Protein AF-A0A1X0RLP1-F1 (afdb_monomer)

Mean predicted aligned error: 17.23 Å

Foldseek 3Di:
DAPPPPDDDPPPDPDSHDPVVVVVVVVVVVVPVPCVVPVVNVVVVVPPDPPCPPDPPVPPPPDDDDD

Sequence (67 aa):
NCSSCRAPLPVDSVYRTCHTCRQQVTATGRRQPSQTIPAAYISQLSHLRPLVLGRIDKEYPHCYALH

pLDDT: mean 72.72, std 13.81, range [52.41, 93.81]

Secondary structure (DSSP, 8-state):
--TTT-----TT-S-SS-HHHHHHHHHHHHS-------HHHHHHHHHS-------------------

Solvent-accessible surface area (backbone atoms only — not comparable to full-atom values): 4536 Å² total; per-residue (Å²): 89,16,77,84,78,59,45,86,57,64,91,85,50,91,56,63,55,47,72,66,62,52,51,48,54,52,55,60,61,65,49,62,74,80,72,71,65,49,68,70,54,54,57,52,54,72,70,48,72,78,75,78,74,67,76,80,71,85,77,74,80,78,85,80,76,93,126

Structure (mmCIF, N/CA/C/O backbone):
data_AF-A0A1X0RLP1-F1
#
_entry.id   AF-A0A1X0RLP1-F1
#
loop_
_atom_site.group_PDB
_atom_site.id
_atom_site.type_symbol
_atom_site.label_atom_id
_atom_site.label_alt_id
_atom_site.label_comp_id
_atom_site.label_asym_id
_atom_site.label_entity_id
_atom_site.label_seq_id
_atom_site.pdbx_PDB_ins_code
_atom_site.Cartn_x
_atom_site.Cartn_y
_atom_site.Cartn_z
_atom_site.occupancy
_atom_site.B_iso_or_equiv
_atom_site.auth_seq_id
_atom_site.auth_comp_id
_atom_site.auth_asym_id
_atom_site.auth_atom_id
_atom_site.pdbx_PDB_model_num
ATOM 1 N N . ASN A 1 1 ? 5.336 -4.609 -14.768 1.00 89.00 1 ASN A N 1
ATOM 2 C CA . ASN A 1 1 ? 4.931 -3.205 -14.518 1.00 89.00 1 ASN A CA 1
ATOM 3 C C . ASN A 1 1 ? 4.357 -3.049 -13.122 1.00 89.00 1 ASN A C 1
ATOM 5 O O . ASN A 1 1 ? 3.656 -3.939 -12.659 1.00 89.00 1 ASN A O 1
ATOM 9 N N . CYS A 1 2 ? 4.664 -1.935 -12.461 1.00 92.94 2 CYS A N 1
ATOM 10 C CA . CYS A 1 2 ? 4.174 -1.571 -11.136 1.00 92.94 2 CYS A CA 1
ATOM 11 C C . CYS A 1 2 ? 2.655 -1.385 -11.166 1.00 92.94 2 CYS A C 1
ATOM 13 O O . CYS A 1 2 ? 2.148 -0.656 -12.014 1.00 92.94 2 CYS A O 1
ATOM 15 N N . SER A 1 3 ? 1.925 -1.984 -10.229 1.00 91.69 3 SER A N 1
ATOM 16 C CA . SER A 1 3 ? 0.464 -1.847 -10.167 1.00 91.69 3 SER A CA 1
ATOM 17 C C . SER A 1 3 ? -0.003 -0.417 -9.875 1.00 91.69 3 SER A C 1
ATOM 19 O O . SER A 1 3 ? -1.082 -0.033 -10.310 1.00 91.69 3 SER A O 1
ATOM 21 N N . SER A 1 4 ? 0.807 0.379 -9.171 1.00 91.12 4 SER A N 1
ATOM 22 C CA . SER A 1 4 ? 0.447 1.7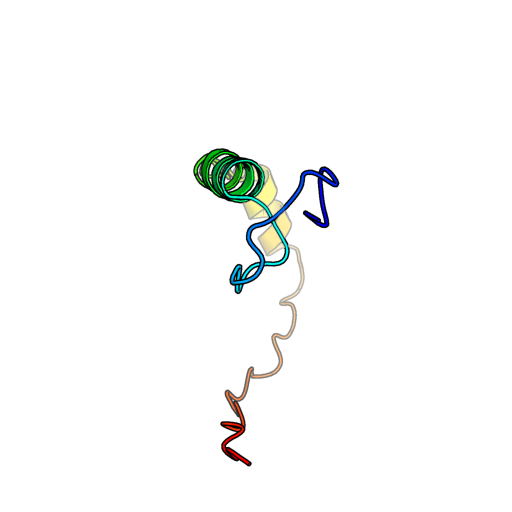43 -8.767 1.00 91.12 4 SER A CA 1
ATOM 23 C C . SER A 1 4 ? 0.798 2.791 -9.827 1.00 91.12 4 SER A C 1
ATOM 25 O O . SER A 1 4 ? -0.055 3.579 -10.214 1.00 91.12 4 SER A O 1
ATOM 27 N N . CYS A 1 5 ? 2.033 2.787 -10.338 1.00 93.31 5 CYS A N 1
ATOM 28 C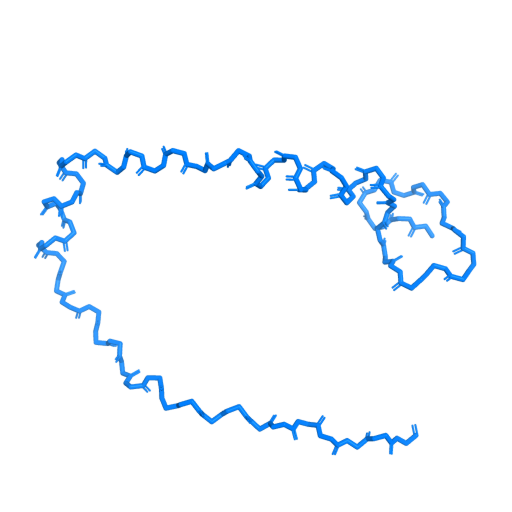 CA . CYS A 1 5 ? 2.519 3.824 -11.259 1.00 93.31 5 CYS A CA 1
ATOM 29 C C . CYS A 1 5 ? 2.803 3.319 -12.679 1.00 93.31 5 CYS A C 1
ATOM 31 O O . CYS A 1 5 ? 3.316 4.067 -13.504 1.00 93.31 5 CYS A O 1
ATOM 33 N N . ARG A 1 6 ? 2.526 2.039 -12.964 1.00 93.81 6 ARG A N 1
ATOM 34 C CA . ARG A 1 6 ? 2.777 1.365 -14.254 1.00 93.81 6 ARG A CA 1
ATOM 35 C C . ARG A 1 6 ? 4.231 1.360 -14.738 1.00 93.81 6 ARG A C 1
ATOM 37 O O . ARG A 1 6 ? 4.493 0.810 -15.802 1.00 93.81 6 ARG A O 1
ATOM 44 N N . ALA A 1 7 ? 5.179 1.851 -13.939 1.00 93.12 7 ALA A N 1
ATOM 45 C CA . ALA A 1 7 ? 6.605 1.804 -14.249 1.00 93.12 7 ALA A CA 1
ATOM 46 C C . ALA A 1 7 ? 7.097 0.361 -14.495 1.00 93.12 7 ALA A C 1
ATOM 48 O O . ALA A 1 7 ? 6.587 -0.569 -13.854 1.00 93.12 7 ALA A O 1
ATOM 49 N N . PRO A 1 8 ? 8.093 0.147 -15.371 1.00 92.56 8 PRO A N 1
ATOM 50 C CA . PRO A 1 8 ? 8.720 -1.157 -15.548 1.00 92.56 8 PRO A CA 1
ATOM 51 C C . PRO A 1 8 ? 9.233 -1.713 -14.216 1.00 92.56 8 PRO A C 1
ATOM 53 O O . PRO A 1 8 ? 9.739 -0.976 -13.369 1.00 92.56 8 PRO A O 1
ATOM 56 N N . LEU A 1 9 ? 9.067 -3.020 -14.019 1.00 90.62 9 LEU A N 1
ATOM 57 C CA . LEU A 1 9 ? 9.645 -3.735 -12.882 1.00 90.62 9 LEU A CA 1
ATOM 58 C C . LEU A 1 9 ? 10.701 -4.709 -13.403 1.00 90.62 9 LEU A C 1
ATOM 60 O O . LEU A 1 9 ? 10.541 -5.189 -14.528 1.00 90.62 9 LEU A O 1
ATOM 64 N N . PRO A 1 10 ? 11.732 -5.029 -12.601 1.00 90.19 10 PRO A N 1
ATOM 65 C CA . PRO A 1 10 ? 12.620 -6.148 -12.894 1.00 90.19 10 PRO A CA 1
ATOM 66 C C . PRO A 1 10 ? 11.809 -7.427 -13.127 1.00 90.19 10 PRO A C 1
ATOM 68 O O . PRO A 1 10 ? 10.797 -7.632 -12.452 1.00 90.19 10 PRO A O 1
ATOM 71 N N . VAL A 1 11 ? 12.263 -8.278 -14.049 1.00 86.88 11 VAL A N 1
ATOM 72 C CA . VAL A 1 11 ? 11.629 -9.580 -14.329 1.00 86.88 11 VAL A CA 1
ATOM 73 C C . VAL A 1 11 ? 11.527 -10.419 -13.052 1.00 86.88 11 VAL A C 1
ATOM 75 O O . VAL A 1 11 ? 10.468 -10.970 -12.772 1.00 86.88 11 VAL A O 1
ATOM 78 N N . ASP A 1 12 ? 12.567 -10.388 -12.217 1.00 90.25 12 ASP A N 1
ATOM 79 C CA . ASP A 1 12 ? 12.645 -11.149 -10.963 1.00 90.25 12 ASP A CA 1
ATOM 80 C C . ASP A 1 12 ? 12.035 -10.413 -9.760 1.00 90.25 12 ASP A C 1
ATOM 82 O O . ASP A 1 12 ? 12.305 -10.727 -8.597 1.00 90.25 12 ASP A O 1
ATOM 86 N N . SER A 1 13 ? 11.233 -9.372 -10.000 1.00 84.25 13 SER A N 1
ATOM 87 C CA . SER A 1 13 ? 10.615 -8.646 -8.899 1.00 84.25 13 SER A CA 1
ATOM 88 C C . SER A 1 13 ? 9.512 -9.484 -8.260 1.00 84.25 13 SER A C 1
ATOM 90 O O . SER A 1 13 ? 8.425 -9.635 -8.808 1.00 84.25 13 SER A O 1
ATOM 92 N N . VAL A 1 14 ? 9.756 -9.946 -7.032 1.00 90.50 14 VAL A N 1
ATOM 93 C CA . VAL A 1 14 ? 8.734 -10.614 -6.204 1.00 90.50 14 VAL A CA 1
ATOM 94 C C . VAL A 1 14 ? 7.589 -9.674 -5.789 1.00 90.50 14 VAL A C 1
ATOM 96 O O . VAL A 1 14 ? 6.558 -10.115 -5.289 1.00 90.50 14 VAL A O 1
ATOM 99 N N . TYR A 1 15 ? 7.753 -8.360 -5.987 1.00 86.75 15 TYR A N 1
ATOM 100 C CA . TYR A 1 15 ? 6.782 -7.339 -5.602 1.00 86.75 15 TYR A CA 1
ATOM 101 C C . TYR A 1 15 ? 6.023 -6.803 -6.817 1.00 86.75 15 TYR A C 1
ATOM 103 O O . TYR A 1 15 ? 6.610 -6.467 -7.840 1.00 86.75 15 TYR A O 1
ATOM 111 N N . ARG A 1 16 ? 4.708 -6.600 -6.665 1.00 89.94 16 ARG A N 1
ATOM 112 C CA . ARG A 1 16 ? 3.864 -5.955 -7.693 1.00 89.94 16 ARG A CA 1
ATOM 113 C C . ARG A 1 16 ? 4.024 -4.429 -7.750 1.00 89.94 16 ARG A C 1
ATOM 115 O O . ARG A 1 16 ? 3.499 -3.795 -8.661 1.00 89.94 16 ARG A O 1
ATOM 122 N N . THR A 1 17 ? 4.733 -3.829 -6.792 1.00 92.31 17 THR A N 1
ATOM 123 C CA . THR A 1 17 ? 4.952 -2.379 -6.667 1.00 92.31 17 THR A CA 1
ATOM 124 C C . THR A 1 17 ? 6.439 -2.026 -6.694 1.00 92.31 17 THR A C 1
ATOM 126 O O . THR A 1 17 ? 7.284 -2.740 -6.149 1.00 92.31 17 THR A O 1
ATOM 129 N N . CYS A 1 18 ? 6.786 -0.898 -7.322 1.00 92.44 18 CYS A N 1
ATOM 130 C CA . CYS A 1 18 ? 8.176 -0.455 -7.408 1.00 92.44 18 CYS A CA 1
ATOM 131 C C . CYS A 1 18 ? 8.699 0.024 -6.045 1.00 92.44 18 CYS A C 1
ATOM 133 O O . CYS A 1 18 ? 7.936 0.325 -5.123 1.00 92.44 18 CYS A O 1
ATOM 135 N N . HIS A 1 19 ? 10.024 0.089 -5.912 1.00 89.06 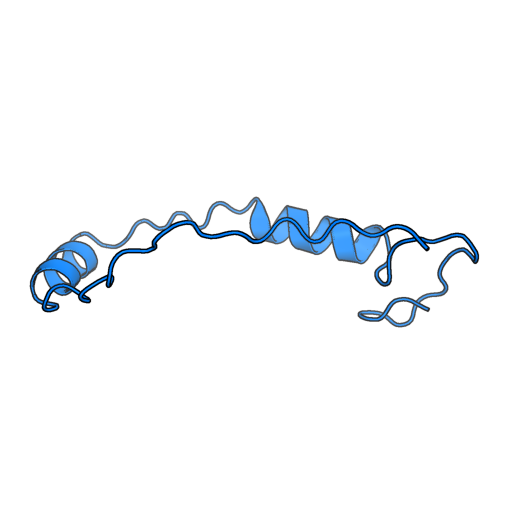19 HIS A N 1
ATOM 136 C CA . HIS A 1 19 ? 10.680 0.513 -4.675 1.00 89.06 19 HIS A CA 1
ATOM 137 C C . HIS A 1 19 ? 10.233 1.915 -4.223 1.00 89.06 19 HIS A C 1
ATOM 139 O O . HIS A 1 19 ? 9.961 2.115 -3.043 1.00 89.06 19 HIS A O 1
ATOM 145 N N . THR A 1 20 ? 10.061 2.855 -5.157 1.00 89.12 20 THR A N 1
ATOM 146 C CA . THR A 1 20 ? 9.591 4.220 -4.873 1.00 89.12 20 THR A CA 1
ATOM 147 C C . THR A 1 20 ? 8.179 4.240 -4.291 1.00 89.12 20 THR A C 1
ATOM 149 O O . THR A 1 20 ? 7.960 4.846 -3.247 1.00 89.12 20 THR A O 1
ATOM 152 N N . CYS A 1 21 ? 7.227 3.526 -4.903 1.00 89.75 21 CYS A N 1
ATOM 153 C CA . CYS A 1 21 ? 5.859 3.434 -4.380 1.00 89.75 21 CYS A CA 1
ATOM 154 C C . CYS A 1 21 ? 5.826 2.774 -2.994 1.00 89.75 21 CYS A C 1
ATOM 156 O O . CYS A 1 21 ? 5.079 3.206 -2.122 1.00 89.75 21 CYS A O 1
ATOM 158 N N . ARG A 1 22 ? 6.663 1.755 -2.757 1.00 88.94 22 ARG A N 1
ATOM 159 C CA . ARG A 1 22 ? 6.768 1.110 -1.438 1.00 88.94 22 ARG A CA 1
ATOM 160 C C . ARG A 1 22 ? 7.326 2.059 -0.379 1.00 88.94 22 ARG A C 1
ATOM 162 O O . ARG A 1 22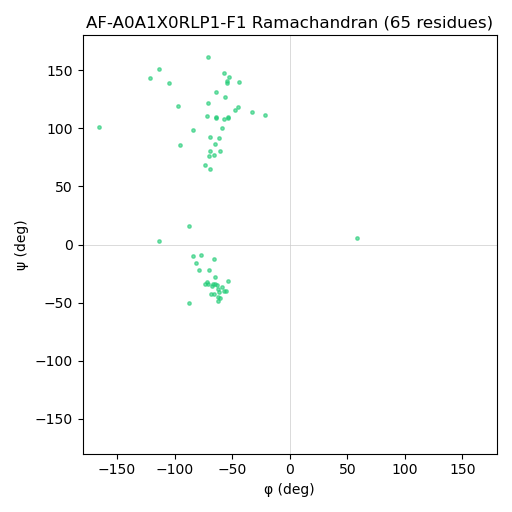 ? 6.787 2.114 0.721 1.00 88.94 22 ARG A O 1
ATOM 1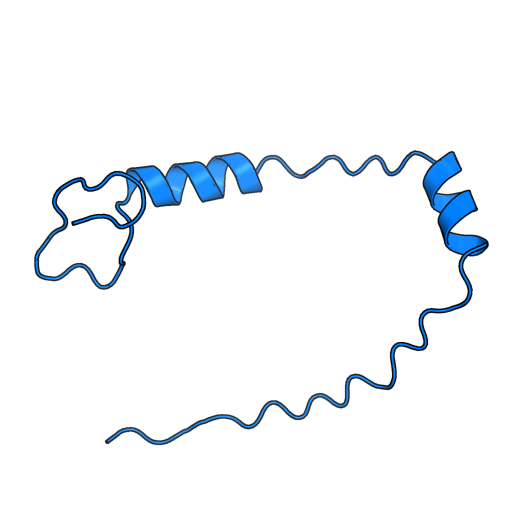69 N N . GLN A 1 23 ? 8.352 2.836 -0.717 1.00 86.62 23 GLN A N 1
ATOM 170 C CA . GLN A 1 23 ? 8.906 3.847 0.185 1.00 86.62 23 GLN A CA 1
ATOM 171 C C . GLN A 1 23 ? 7.925 4.979 0.488 1.00 86.62 23 GLN A C 1
ATOM 173 O O . GLN A 1 23 ? 7.914 5.490 1.601 1.00 86.62 23 GLN A O 1
ATOM 178 N N . GLN A 1 24 ? 7.076 5.366 -0.465 1.00 83.69 24 GLN A N 1
ATOM 179 C CA . GLN A 1 24 ? 6.028 6.351 -0.198 1.00 83.69 24 GLN A CA 1
ATOM 180 C C . GLN A 1 24 ? 5.045 5.842 0.854 1.00 83.69 24 GLN A C 1
ATOM 182 O O . GLN A 1 24 ? 4.762 6.569 1.796 1.00 83.69 24 GLN A O 1
ATOM 187 N N . VAL A 1 25 ? 4.599 4.585 0.756 1.00 77.62 25 VAL A N 1
ATOM 188 C CA . VAL A 1 25 ? 3.702 3.981 1.757 1.00 77.62 25 VAL A CA 1
ATOM 189 C C . VAL A 1 25 ? 4.361 3.927 3.136 1.00 77.62 25 VAL A C 1
ATOM 191 O O . VAL A 1 25 ? 3.713 4.224 4.140 1.00 77.62 25 VAL A O 1
ATOM 194 N N . THR A 1 26 ? 5.653 3.594 3.212 1.00 67.69 26 THR A N 1
ATOM 195 C CA . THR A 1 26 ? 6.367 3.592 4.496 1.00 67.69 26 THR A CA 1
ATOM 196 C C . THR A 1 26 ? 6.610 5.004 5.023 1.00 67.69 26 THR A C 1
ATOM 198 O O . THR A 1 26 ? 6.527 5.207 6.228 1.00 67.69 26 THR A O 1
ATOM 201 N N . ALA A 1 27 ? 6.844 5.996 4.164 1.00 66.88 27 ALA A N 1
ATOM 202 C CA . ALA A 1 27 ? 6.981 7.395 4.563 1.00 66.88 27 ALA A CA 1
ATOM 203 C C . ALA A 1 27 ? 5.649 7.985 5.056 1.00 66.88 27 ALA A C 1
ATOM 205 O O . ALA A 1 27 ? 5.617 8.642 6.096 1.00 66.88 27 ALA A O 1
ATOM 206 N N . THR A 1 28 ? 4.536 7.701 4.374 1.00 64.50 28 THR A N 1
ATOM 207 C CA . THR A 1 28 ? 3.198 8.140 4.800 1.00 64.50 28 THR A CA 1
ATOM 208 C C . THR A 1 28 ? 2.701 7.386 6.028 1.00 64.50 28 THR A C 1
ATOM 210 O O . THR A 1 28 ? 2.005 7.975 6.844 1.00 64.50 28 THR A O 1
ATOM 213 N N . GLY A 1 29 ? 3.070 6.111 6.192 1.00 58.06 29 GLY A N 1
ATOM 214 C CA . GLY A 1 29 ? 2.730 5.307 7.372 1.00 58.06 29 GLY A CA 1
ATOM 215 C C . GLY A 1 29 ? 3.609 5.589 8.597 1.00 58.06 29 GLY A C 1
ATOM 216 O O . GLY A 1 29 ? 3.189 5.333 9.721 1.00 58.06 29 GLY A O 1
ATOM 217 N N . ARG A 1 30 ? 4.820 6.135 8.401 1.00 55.88 3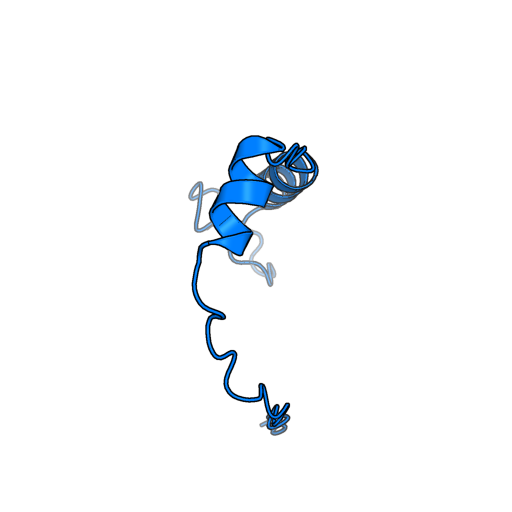0 ARG A N 1
ATOM 218 C CA . ARG A 1 30 ? 5.720 6.609 9.475 1.00 55.88 30 ARG A CA 1
ATOM 219 C C . ARG A 1 30 ? 5.424 8.018 9.950 1.00 55.88 30 ARG A C 1
ATOM 221 O O . ARG A 1 30 ? 5.935 8.410 10.999 1.00 55.88 30 ARG A O 1
ATOM 228 N N . ARG A 1 31 ? 4.561 8.760 9.252 1.00 53.12 31 ARG A N 1
ATOM 229 C CA . ARG A 1 31 ? 3.732 9.727 9.958 1.00 53.12 31 ARG A CA 1
ATOM 230 C C . ARG A 1 31 ? 2.857 8.863 10.853 1.00 53.12 31 ARG A C 1
ATOM 232 O O . ARG A 1 31 ? 1.779 8.458 10.434 1.00 53.12 31 ARG A O 1
ATOM 239 N N . GLN A 1 32 ? 3.375 8.537 12.050 1.00 55.59 32 GLN A N 1
ATOM 240 C CA . GLN A 1 32 ? 2.553 8.233 13.213 1.00 55.59 32 GLN A CA 1
ATOM 241 C C . GLN A 1 32 ? 1.351 9.138 13.013 1.00 55.59 32 GLN A C 1
ATOM 243 O O . GLN A 1 32 ? 1.549 10.363 12.934 1.00 55.59 32 GLN A O 1
ATOM 248 N N . PRO A 1 33 ? 0.142 8.608 12.774 1.00 55.00 33 PRO A N 1
ATOM 249 C CA . PRO A 1 33 ? -0.985 9.458 13.001 1.00 55.00 33 PRO A CA 1
ATOM 250 C C . PRO A 1 33 ? -0.749 9.817 14.462 1.00 55.00 33 PRO A C 1
ATOM 252 O O . PRO A 1 33 ? -0.795 8.950 15.330 1.00 55.00 33 PRO A O 1
ATOM 255 N N . SER A 1 34 ? -0.350 11.061 14.736 1.00 56.72 34 SER A N 1
ATOM 256 C CA . SER A 1 34 ? -0.577 11.639 16.042 1.00 56.72 34 SER A CA 1
ATOM 257 C C . SER A 1 34 ? -2.087 11.610 16.134 1.00 56.72 34 SER A C 1
ATOM 259 O O . SER A 1 34 ? -2.775 12.577 15.823 1.00 56.72 34 SER A O 1
ATOM 261 N N . GLN A 1 35 ? -2.603 10.429 16.467 1.00 60.00 35 GLN A N 1
ATOM 262 C CA . GLN A 1 35 ? -3.914 10.171 16.976 1.00 60.00 35 GLN A CA 1
ATOM 263 C C . GLN A 1 35 ? -3.842 10.788 18.362 1.00 60.00 35 GLN A C 1
ATOM 265 O O . GLN A 1 35 ? -3.926 10.115 19.382 1.00 60.00 35 GLN A O 1
ATOM 270 N N . THR A 1 36 ? -3.670 12.108 18.406 1.00 60.94 36 THR A N 1
ATOM 271 C CA . THR A 1 36 ? -4.245 12.904 19.460 1.00 60.94 36 THR A CA 1
ATOM 272 C C . THR A 1 36 ? -5.734 12.769 19.208 1.00 60.94 36 THR A C 1
ATOM 274 O O . THR A 1 36 ? -6.355 13.612 18.569 1.00 60.94 36 THR A O 1
ATOM 277 N N . ILE A 1 37 ? -6.267 11.612 19.602 1.00 64.81 37 ILE A N 1
ATOM 278 C CA . ILE A 1 37 ? -7.681 11.359 19.790 1.00 64.81 37 ILE A CA 1
ATOM 279 C C . ILE A 1 37 ? -8.087 12.490 20.731 1.00 64.81 37 ILE A C 1
ATOM 281 O O . ILE A 1 37 ? -7.600 12.517 21.866 1.00 64.81 37 ILE A O 1
ATOM 285 N N . PRO A 1 38 ? -8.856 13.492 20.268 1.00 68.12 38 PRO A N 1
ATOM 286 C CA . PRO A 1 38 ? -9.241 14.587 21.141 1.00 68.12 38 PRO A CA 1
ATOM 287 C C . PRO A 1 38 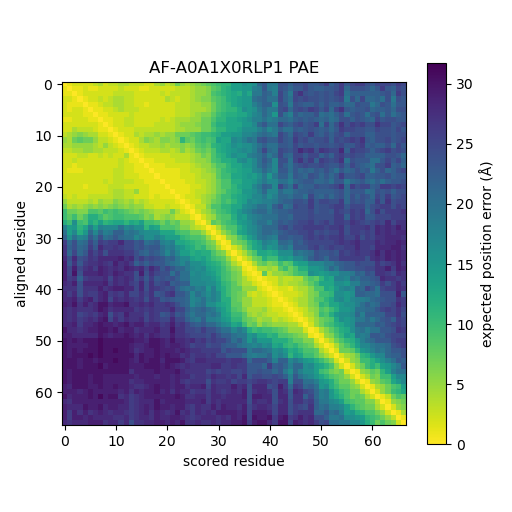? -9.898 13.980 22.379 1.00 68.12 38 PRO A C 1
ATOM 289 O O . PRO A 1 38 ? -10.658 13.0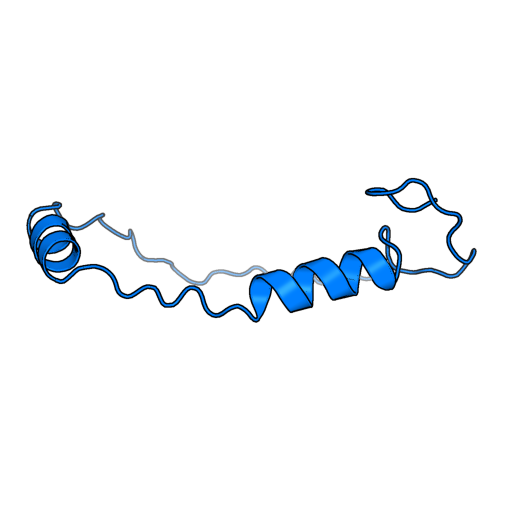24 22.247 1.00 68.12 38 PRO A O 1
ATOM 292 N N . ALA A 1 39 ? -9.625 14.491 23.580 1.00 65.44 39 ALA A N 1
ATOM 293 C CA . ALA A 1 39 ? -10.192 13.913 24.804 1.00 65.44 39 ALA A CA 1
ATOM 294 C C . ALA A 1 39 ? -11.732 13.807 24.735 1.00 65.44 39 ALA A C 1
ATOM 296 O O . ALA A 1 39 ? -12.319 12.844 25.218 1.00 65.44 39 ALA A O 1
ATOM 297 N N . ALA A 1 40 ? -12.377 14.740 24.025 1.00 67.12 40 ALA A N 1
ATOM 298 C CA . ALA A 1 40 ? -13.802 14.690 23.706 1.00 67.12 40 ALA A CA 1
ATOM 299 C C . ALA A 1 40 ? -14.208 13.436 22.906 1.00 67.12 40 ALA A C 1
ATO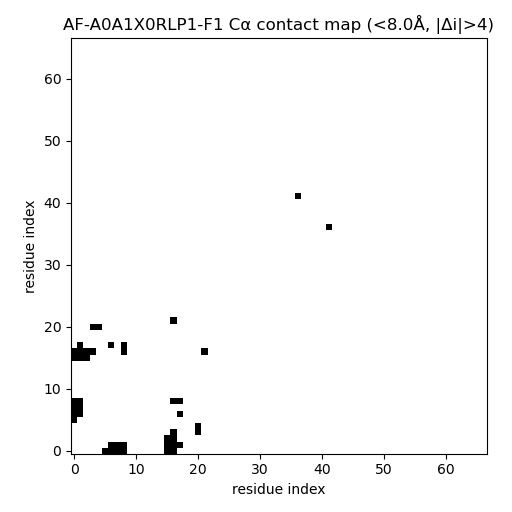M 301 O O . ALA A 1 40 ? -15.273 12.879 23.143 1.00 67.12 40 ALA A O 1
ATOM 302 N N . TYR A 1 41 ? -13.355 12.963 21.997 1.00 71.94 41 TYR A N 1
ATOM 303 C CA . TYR A 1 41 ? -13.563 11.735 21.234 1.00 71.94 41 TYR A CA 1
ATOM 304 C C . TYR A 1 41 ? -13.356 10.480 22.105 1.00 71.94 41 TYR A C 1
ATOM 306 O O . TYR A 1 41 ? -14.120 9.530 21.970 1.00 71.94 41 TYR A O 1
ATOM 314 N N . ILE A 1 42 ? -12.432 10.495 23.081 1.00 69.94 42 ILE A N 1
ATOM 315 C CA . ILE A 1 42 ? -12.317 9.425 24.102 1.00 69.94 42 ILE A CA 1
ATOM 316 C C . ILE A 1 42 ? -13.608 9.324 24.923 1.00 69.94 42 ILE A C 1
ATOM 318 O O . ILE A 1 42 ? -14.140 8.228 25.102 1.00 69.94 42 ILE A O 1
ATOM 322 N N . SER A 1 43 ? -14.147 10.461 25.372 1.00 70.31 43 SER A N 1
ATOM 323 C CA . SER A 1 43 ? -15.436 10.493 26.073 1.00 70.31 43 SER A CA 1
ATOM 324 C C . SER A 1 43 ? -16.592 10.025 25.188 1.00 70.31 43 SER A C 1
ATOM 326 O O . SER A 1 43 ? -17.495 9.360 25.668 1.00 70.31 43 SER A O 1
ATOM 328 N N . GLN A 1 44 ? -16.579 10.310 23.885 1.00 74.50 44 GLN A N 1
ATOM 329 C CA . GLN A 1 44 ? -17.604 9.797 22.966 1.00 74.50 44 GLN A CA 1
ATOM 330 C C . GLN A 1 44 ? -17.519 8.275 22.789 1.00 74.50 44 GLN A C 1
ATOM 332 O O . GLN A 1 44 ? -18.554 7.618 22.691 1.00 74.50 44 GLN A O 1
ATOM 337 N N . LEU A 1 45 ? -16.311 7.702 22.797 1.00 69.50 45 LEU A N 1
ATOM 338 C CA . LEU A 1 45 ? -16.103 6.256 22.704 1.00 69.50 45 LEU A CA 1
ATOM 339 C C . LEU A 1 45 ? -16.627 5.503 23.934 1.00 69.50 45 LEU A C 1
ATOM 341 O O . LEU A 1 45 ? -17.133 4.397 23.776 1.00 69.50 45 LEU A O 1
ATOM 345 N N . SER A 1 46 ? -16.562 6.080 25.139 1.00 66.56 46 SER A N 1
ATOM 346 C CA . SER A 1 46 ? -17.097 5.429 26.349 1.00 66.56 46 SER A CA 1
ATOM 347 C C . SER A 1 46 ? -18.629 5.356 26.372 1.00 66.56 46 SER A C 1
ATOM 349 O O . SER A 1 46 ? -19.193 4.494 27.046 1.00 66.56 46 SER A O 1
ATOM 351 N N . HIS A 1 47 ? -19.308 6.217 25.607 1.00 71.75 47 HIS A N 1
ATOM 352 C CA . HIS A 1 47 ? -20.754 6.146 25.383 1.00 71.75 47 HIS A CA 1
ATOM 353 C C . HIS A 1 47 ? -21.150 5.124 24.313 1.00 71.75 47 HIS A C 1
ATOM 355 O O . HIS A 1 47 ? -22.321 4.740 24.235 1.00 71.75 47 HIS A O 1
ATOM 361 N N . LEU A 1 48 ? -20.202 4.663 23.489 1.00 69.56 48 LEU A N 1
ATOM 362 C CA . LEU A 1 48 ? -20.463 3.554 22.586 1.00 69.56 48 LEU A CA 1
ATOM 363 C C . LEU A 1 48 ? -20.568 2.285 23.429 1.00 69.56 48 LEU A C 1
ATOM 365 O O . LEU A 1 48 ? -19.649 1.922 24.163 1.00 69.56 48 LEU A O 1
ATOM 369 N N . ARG A 1 49 ? -21.718 1.605 23.326 1.00 67.88 49 ARG A N 1
ATOM 370 C CA . ARG A 1 49 ? -21.891 0.246 23.854 1.00 67.88 49 ARG A CA 1
ATOM 371 C C . ARG A 1 49 ? -20.657 -0.580 23.484 1.00 67.88 49 ARG A C 1
ATOM 373 O O . ARG A 1 49 ? -20.206 -0.443 22.343 1.00 67.88 49 ARG A O 1
ATOM 380 N N . PRO A 1 50 ? -20.148 -1.446 24.382 1.00 65.12 50 PRO A N 1
ATOM 381 C CA . PRO A 1 50 ? -19.076 -2.359 24.032 1.00 65.12 50 PRO A CA 1
ATOM 382 C C . PRO A 1 50 ? -19.444 -3.017 22.709 1.00 65.12 50 PRO A C 1
ATOM 384 O O . PRO A 1 50 ? -20.468 -3.702 22.620 1.00 65.12 50 PRO A O 1
ATOM 387 N N . LEU A 1 51 ? -18.646 -2.766 21.667 1.00 59.28 51 LEU A N 1
ATOM 388 C CA . LEU A 1 51 ? -18.601 -3.685 20.547 1.00 59.28 51 LEU A CA 1
ATOM 389 C C . LEU A 1 51 ? -18.291 -5.006 21.227 1.00 59.28 51 LEU A C 1
ATOM 391 O O . LEU A 1 51 ? -17.225 -5.144 21.828 1.00 59.28 51 LEU A O 1
ATOM 395 N N . VAL A 1 52 ? -19.268 -5.913 21.266 1.00 60.00 52 VAL A N 1
ATOM 396 C CA . VAL A 1 52 ? -19.025 -7.278 21.702 1.00 60.00 52 VAL A CA 1
ATOM 397 C C . VAL A 1 52 ? -18.015 -7.787 20.693 1.00 60.00 52 VAL A C 1
ATOM 399 O O . VAL A 1 52 ? -18.371 -8.230 19.603 1.00 60.00 52 VAL A O 1
ATOM 402 N N . LEU A 1 53 ? -16.738 -7.627 21.033 1.00 59.53 53 LEU A N 1
ATOM 403 C CA . LEU A 1 53 ? -15.625 -8.267 20.381 1.00 59.53 53 LEU A CA 1
ATOM 404 C C . LEU A 1 53 ? -15.782 -9.721 20.795 1.00 59.53 53 LEU A C 1
ATOM 406 O O . LEU A 1 53 ? -15.172 -10.185 21.758 1.00 59.53 53 LEU A O 1
ATOM 410 N N . GLY A 1 54 ? -16.753 -10.376 20.146 1.00 58.78 54 GLY A N 1
ATOM 411 C CA . GLY A 1 54 ? -16.976 -11.801 20.230 1.00 58.78 54 GLY A CA 1
ATOM 412 C C . GLY A 1 54 ? -15.603 -12.412 20.092 1.00 58.78 54 GLY A C 1
ATOM 413 O O . GLY A 1 54 ? -14.890 -12.085 19.145 1.00 58.78 54 GLY A O 1
ATOM 414 N N . ARG A 1 55 ? -15.216 -13.123 21.151 1.00 62.16 55 ARG A N 1
ATOM 415 C CA . ARG A 1 55 ? -13.916 -13.747 21.376 1.00 62.16 55 ARG A CA 1
ATOM 416 C C . ARG A 1 55 ? -13.209 -13.948 20.041 1.00 62.16 55 ARG A C 1
ATOM 418 O O . ARG A 1 55 ? -13.673 -14.746 19.230 1.00 62.16 55 ARG A O 1
ATOM 425 N N . ILE A 1 56 ? -12.130 -13.203 19.801 1.00 63.38 56 ILE A N 1
ATOM 426 C CA . ILE A 1 56 ? -11.189 -13.573 18.746 1.00 63.38 56 ILE A CA 1
ATOM 427 C C . ILE A 1 56 ? -10.526 -14.840 19.276 1.00 63.38 56 ILE A C 1
ATOM 429 O O . ILE A 1 56 ? -9.472 -14.790 19.909 1.00 63.38 56 ILE A O 1
ATOM 433 N N . ASP A 1 57 ? -11.222 -15.965 19.122 1.00 61.06 57 ASP A N 1
ATOM 434 C CA . ASP A 1 57 ? -10.611 -17.264 19.264 1.00 61.06 57 ASP A CA 1
ATOM 435 C C . ASP A 1 57 ? -9.593 -17.327 18.136 1.00 61.06 57 ASP A C 1
ATOM 437 O O . ASP A 1 57 ? -9.912 -17.222 16.947 1.00 61.06 57 ASP A O 1
ATOM 441 N N . LYS A 1 58 ? -8.332 -17.280 18.544 1.00 65.31 58 LYS A N 1
ATOM 442 C CA . LYS A 1 58 ? -7.181 -17.234 17.665 1.00 65.31 58 LYS A CA 1
ATOM 443 C C . LYS A 1 58 ? -7.004 -18.619 17.052 1.00 65.31 58 LYS A C 1
ATOM 445 O O . LYS A 1 58 ? -6.006 -19.278 17.332 1.00 65.31 58 LYS A O 1
ATOM 450 N N . GLU A 1 59 ? -7.922 -19.041 16.194 1.00 57.47 59 GLU A N 1
ATOM 451 C CA . GLU A 1 59 ? -7.684 -20.170 15.307 1.00 57.47 59 GLU A CA 1
ATOM 452 C C . GLU A 1 59 ? -7.212 -19.616 13.967 1.00 57.47 59 GLU A C 1
ATOM 454 O O . GLU A 1 59 ? -7.971 -19.306 13.054 1.00 57.47 59 GLU A O 1
ATOM 459 N N . TYR A 1 60 ? -5.901 -19.390 13.909 1.00 55.25 60 TYR A N 1
ATOM 460 C CA . TYR A 1 60 ? -5.175 -19.225 12.663 1.00 55.25 60 TYR A CA 1
ATOM 461 C C . TYR A 1 60 ? -4.852 -20.639 12.167 1.00 55.25 60 TYR A C 1
ATOM 463 O O . TYR A 1 60 ? -3.894 -21.227 12.681 1.00 55.25 60 TYR A O 1
ATOM 471 N N . PRO A 1 61 ? -5.608 -21.234 11.222 1.00 61.88 61 PRO A N 1
ATOM 472 C CA . PRO A 1 61 ? -5.140 -22.442 10.573 1.00 61.88 61 PRO A CA 1
ATOM 473 C C . PRO A 1 61 ? -3.880 -22.065 9.793 1.00 61.88 61 PRO A C 1
ATOM 475 O O . PRO A 1 61 ? -3.919 -21.327 8.807 1.00 61.88 61 PRO A O 1
ATOM 478 N N . HIS A 1 62 ? -2.735 -22.533 10.285 1.00 60.09 62 HIS A N 1
ATOM 479 C CA . HIS A 1 62 ? -1.492 -22.531 9.534 1.00 60.09 62 HIS A CA 1
ATOM 480 C C . HIS A 1 62 ? -1.708 -23.353 8.263 1.00 60.09 62 HIS A C 1
ATOM 482 O O . HIS A 1 62 ? -1.663 -24.580 8.288 1.00 60.09 62 HIS A O 1
ATOM 488 N N . CYS A 1 63 ? -1.936 -22.672 7.142 1.00 57.91 63 CYS A N 1
ATOM 489 C CA . CYS A 1 63 ? -1.899 -23.299 5.831 1.00 57.91 63 CYS A CA 1
ATOM 490 C C . CYS A 1 63 ? -0.449 -23.686 5.510 1.00 57.91 63 CYS A C 1
ATOM 492 O O . CYS A 1 63 ? 0.311 -22.883 4.970 1.00 57.91 63 CYS A O 1
ATOM 494 N N . TYR A 1 64 ? -0.069 -24.916 5.846 1.00 64.75 64 TYR A N 1
ATOM 495 C CA . TYR A 1 64 ? 1.046 -25.605 5.207 1.00 64.75 64 TYR A CA 1
ATOM 496 C C . TYR A 1 64 ? 0.495 -26.529 4.124 1.00 64.75 64 TYR A C 1
ATOM 498 O O . TYR A 1 64 ? -0.244 -27.457 4.434 1.00 64.75 64 TYR A O 1
ATOM 506 N N . ALA A 1 65 ? 0.904 -26.296 2.879 1.00 52.41 65 ALA A N 1
ATOM 507 C CA . ALA A 1 65 ? 1.276 -27.352 1.941 1.00 52.41 65 ALA A CA 1
ATOM 508 C C . ALA A 1 65 ? 2.021 -26.708 0.764 1.00 52.41 65 ALA A C 1
ATOM 510 O O . ALA A 1 65 ? 1.425 -26.097 -0.120 1.00 52.41 65 ALA A O 1
ATOM 511 N N . LEU A 1 66 ? 3.350 -26.818 0.807 1.00 58.06 66 LEU A N 1
ATOM 512 C CA . LEU A 1 66 ? 4.194 -26.790 -0.381 1.00 58.06 66 LEU A CA 1
ATOM 513 C C . LEU A 1 66 ? 3.711 -27.898 -1.327 1.00 58.06 66 LEU A C 1
ATOM 515 O O . LEU A 1 66 ? 3.632 -29.052 -0.907 1.00 58.06 66 LEU A O 1
ATOM 519 N N . HIS A 1 67 ? 3.423 -27.543 -2.573 1.00 61.69 67 HIS A N 1
ATOM 520 C CA . HIS A 1 67 ? 3.476 -28.453 -3.712 1.00 61.69 67 HIS A CA 1
ATOM 521 C C . HIS A 1 67 ? 4.360 -27.810 -4.773 1.00 61.69 67 HIS A C 1
ATOM 523 O O . HIS A 1 67 ? 4.166 -26.599 -5.030 1.00 61.69 67 HIS A O 1
#

Organism: Rhizopus microsporus (NCBI:txid58291)

Radius of gyration: 20.55 Å; Cα contacts (8 Å, |Δi|>4): 22; chains: 1; bounding box: 34×43×42 Å